Protein AF-A0A9W6YBX2-F1 (afdb_monomer_lite)

Foldseek 3Di:
DDDDPDVDDLPQDFDDDPNDTASDDQPDDDDQFFLLVLLCCQQQNDSVRSHHRLVPGDLVNHNDPVVSVVSVLSVVLNVQLQVQLVVVVLHDDPHDDPVSSVVSNVRSQVRQQFPDDPDPDPNRRDGSVRSSVRSVVRVVVVVPDDD

Radius of gyration: 17.9 Å; chains: 1; bounding box: 46×63×42 Å

Organism: NCBI:txid1490495

Structure (mmCIF, N/CA/C/O backbone):
data_AF-A0A9W6YBX2-F1
#
_entry.id   AF-A0A9W6YBX2-F1
#
loop_
_atom_site.group_PDB
_atom_site.id
_atom_site.type_symbol
_atom_site.label_atom_id
_atom_site.label_alt_id
_atom_site.label_comp_id
_atom_site.label_asym_id
_atom_site.label_entity_id
_atom_site.label_seq_id
_atom_site.pdbx_PDB_ins_code
_atom_site.Cartn_x
_atom_site.Cartn_y
_atom_site.Cartn_z
_atom_site.occupancy
_atom_site.B_iso_or_equiv
_atom_site.auth_seq_id
_atom_site.auth_comp_id
_atom_site.auth_asym_id
_atom_site.auth_atom_id
_atom_site.pdbx_PDB_model_num
ATOM 1 N N . MET A 1 1 ? 15.760 -39.807 -17.235 1.00 38.31 1 MET A N 1
ATOM 2 C CA . MET A 1 1 ? 16.177 -39.167 -15.973 1.00 38.31 1 MET A CA 1
ATOM 3 C C . MET A 1 1 ? 15.106 -38.154 -15.634 1.00 38.31 1 MET A C 1
ATOM 5 O O . MET A 1 1 ? 14.807 -37.313 -16.468 1.00 38.31 1 MET A O 1
ATOM 9 N N . VAL A 1 2 ? 14.421 -38.361 -14.513 1.00 40.59 2 VAL A N 1
ATOM 10 C CA . VAL A 1 2 ? 13.335 -37.503 -14.027 1.00 40.59 2 VAL A CA 1
ATOM 11 C C . VAL A 1 2 ? 13.963 -36.302 -13.333 1.00 40.59 2 VAL A C 1
ATOM 13 O O . VAL A 1 2 ? 14.627 -36.468 -12.314 1.00 40.59 2 VAL A O 1
ATOM 16 N N . GLU A 1 3 ? 13.804 -35.114 -13.907 1.00 36.97 3 GLU A N 1
ATOM 17 C CA . GLU A 1 3 ? 14.213 -33.877 -13.247 1.00 36.97 3 GLU A CA 1
ATOM 18 C C . GLU A 1 3 ? 13.053 -33.427 -12.358 1.00 36.97 3 GLU A C 1
ATOM 20 O O . GLU A 1 3 ? 12.004 -32.982 -12.825 1.00 36.97 3 GLU A O 1
ATOM 25 N N . SER A 1 4 ? 13.204 -33.688 -11.062 1.00 42.06 4 SER A N 1
ATOM 26 C CA . SER A 1 4 ? 12.233 -33.343 -10.034 1.00 42.06 4 SER A CA 1
ATOM 27 C C . SER A 1 4 ? 12.067 -31.828 -9.959 1.00 42.06 4 SER A C 1
ATOM 29 O O . SER A 1 4 ? 12.952 -31.114 -9.489 1.00 42.06 4 SER A O 1
ATOM 31 N N . GLN A 1 5 ? 10.899 -31.352 -10.380 1.00 37.19 5 GLN A N 1
ATOM 32 C CA . GLN A 1 5 ? 10.425 -30.003 -10.113 1.00 37.19 5 GLN A CA 1
ATOM 33 C C . GLN A 1 5 ? 10.245 -29.843 -8.596 1.00 37.19 5 GLN A C 1
ATOM 35 O O . GLN A 1 5 ? 9.257 -30.295 -8.015 1.00 37.19 5 GLN A O 1
ATOM 40 N N . VAL A 1 6 ? 11.214 -29.211 -7.938 1.00 44.81 6 VAL A N 1
ATOM 41 C CA . VAL A 1 6 ? 11.019 -28.649 -6.598 1.00 44.81 6 VAL A CA 1
ATOM 42 C C . VAL A 1 6 ? 9.988 -27.521 -6.760 1.00 44.81 6 VAL A C 1
ATOM 44 O O . VAL A 1 6 ? 10.170 -26.697 -7.662 1.00 44.81 6 VAL A O 1
ATOM 47 N N . PRO A 1 7 ? 8.894 -27.457 -5.975 1.00 41.53 7 PRO A N 1
ATOM 48 C CA . PRO A 1 7 ? 7.959 -26.341 -6.044 1.00 41.53 7 PRO A CA 1
ATOM 49 C C . PRO A 1 7 ? 8.670 -25.116 -5.469 1.00 41.53 7 PRO A C 1
ATOM 51 O O . PRO A 1 7 ? 8.689 -24.886 -4.264 1.00 41.53 7 PRO A O 1
ATOM 54 N N . GLY A 1 8 ? 9.371 -24.412 -6.356 1.00 40.41 8 GLY A N 1
ATOM 55 C CA . GLY A 1 8 ? 10.224 -23.289 -6.029 1.00 40.41 8 GLY A CA 1
ATOM 56 C C . GLY A 1 8 ? 9.398 -22.142 -5.473 1.00 40.41 8 GLY A C 1
ATOM 57 O O . GLY A 1 8 ? 8.457 -21.672 -6.113 1.00 40.41 8 GLY A O 1
ATOM 58 N N . GLU A 1 9 ? 9.800 -21.692 -4.289 1.00 44.19 9 GLU A N 1
ATOM 59 C CA . GLU A 1 9 ? 9.674 -20.319 -3.807 1.00 44.19 9 GLU A CA 1
ATOM 60 C C . GLU A 1 9 ? 9.548 -19.321 -4.974 1.00 44.19 9 GLU A C 1
ATOM 62 O O . GLU A 1 9 ? 10.304 -19.452 -5.949 1.00 44.19 9 GLU A O 1
ATOM 67 N N . PRO A 1 10 ? 8.656 -18.311 -4.908 1.00 47.41 10 PRO A N 1
ATOM 68 C CA . PRO A 1 10 ? 8.578 -17.273 -5.928 1.00 47.41 10 PRO A CA 1
ATOM 69 C C . PRO A 1 10 ? 9.918 -16.535 -5.972 1.00 47.41 10 PRO A C 1
ATOM 71 O O . PRO A 1 10 ? 10.175 -15.587 -5.226 1.00 47.41 10 PRO A O 1
ATOM 74 N N . THR A 1 11 ? 10.802 -17.019 -6.840 1.00 52.09 11 THR A N 1
ATOM 75 C CA . THR A 1 11 ? 12.150 -16.510 -7.016 1.00 52.09 11 THR A CA 1
ATOM 76 C C . THR A 1 11 ? 11.974 -15.133 -7.609 1.00 52.09 11 THR A C 1
ATOM 78 O O . THR A 1 11 ? 11.639 -14.978 -8.781 1.00 52.09 11 THR A O 1
ATOM 81 N N . THR A 1 12 ? 12.108 -14.117 -6.763 1.00 60.69 12 THR A N 1
ATOM 82 C CA . THR A 1 12 ? 12.086 -12.735 -7.216 1.00 60.69 12 THR A CA 1
ATOM 83 C C . THR A 1 12 ? 13.347 -12.526 -8.041 1.00 60.69 12 THR A C 1
ATOM 85 O O . THR A 1 12 ? 14.430 -12.323 -7.496 1.00 60.69 12 THR A O 1
ATOM 88 N N . THR A 1 13 ? 13.229 -12.654 -9.358 1.00 67.62 13 THR A N 1
ATOM 89 C CA . THR A 1 13 ? 14.346 -12.448 -10.275 1.00 67.62 13 THR A CA 1
ATOM 90 C C . THR A 1 13 ? 14.663 -10.958 -10.330 1.00 67.62 13 THR A C 1
ATOM 92 O O . THR A 1 13 ? 13.858 -10.169 -10.821 1.00 67.62 13 THR A O 1
ATOM 95 N N . ALA A 1 14 ? 15.832 -10.564 -9.823 1.00 68.44 14 ALA A N 1
ATOM 96 C CA . ALA A 1 14 ? 16.339 -9.211 -10.014 1.00 68.44 14 ALA A CA 1
ATOM 97 C C . ALA A 1 14 ? 16.622 -8.979 -11.510 1.00 68.44 14 ALA A C 1
ATOM 99 O O . ALA A 1 14 ? 17.307 -9.772 -12.155 1.00 68.44 14 ALA A O 1
ATOM 100 N N . LEU A 1 15 ? 16.083 -7.897 -12.064 1.00 77.38 15 LEU A N 1
ATOM 101 C CA . LEU A 1 15 ? 16.201 -7.507 -13.468 1.00 77.38 15 LEU A CA 1
ATOM 102 C C . LEU A 1 15 ? 17.271 -6.422 -13.607 1.00 77.38 15 LEU A C 1
ATOM 104 O O . LEU A 1 15 ? 17.301 -5.491 -12.812 1.00 77.38 15 LEU A O 1
ATOM 108 N N . TYR A 1 16 ? 18.147 -6.510 -14.608 1.00 78.00 16 TYR A N 1
ATOM 109 C CA . TYR A 1 16 ? 19.208 -5.518 -14.818 1.00 78.00 16 TYR A CA 1
ATOM 110 C C . TYR A 1 16 ? 18.907 -4.634 -16.032 1.00 78.00 16 TYR A C 1
ATOM 112 O O . TYR A 1 16 ? 18.842 -5.124 -17.159 1.00 78.00 16 TYR A O 1
ATOM 120 N N . TYR A 1 17 ? 18.717 -3.334 -15.803 1.00 79.00 17 TYR A N 1
ATOM 121 C CA . TYR A 1 17 ? 18.554 -2.319 -16.849 1.00 79.00 17 TYR A CA 1
ATOM 122 C C . TYR A 1 17 ? 19.005 -0.942 -16.338 1.00 79.00 17 TYR A C 1
ATOM 124 O O . TYR A 1 17 ? 19.131 -0.738 -15.137 1.00 79.00 17 TYR A O 1
ATOM 132 N N . ASP A 1 18 ? 19.307 -0.001 -17.242 1.00 71.44 18 ASP A N 1
ATOM 133 C CA . ASP A 1 18 ? 19.798 1.354 -16.894 1.00 71.44 18 ASP A CA 1
ATOM 134 C C . ASP A 1 18 ? 21.028 1.355 -15.951 1.00 71.44 18 ASP A C 1
ATOM 136 O O . ASP A 1 18 ? 21.201 2.211 -15.083 1.00 71.44 18 ASP A O 1
ATOM 140 N N . GLY A 1 19 ? 21.879 0.331 -16.084 1.00 77.31 19 GLY A N 1
ATOM 141 C CA . GLY A 1 19 ? 23.075 0.153 -15.260 1.00 77.31 19 GLY A CA 1
ATOM 142 C C . GLY A 1 19 ? 22.810 -0.273 -13.809 1.00 77.31 19 GLY A C 1
ATOM 143 O O . GLY A 1 19 ? 23.747 -0.277 -13.008 1.00 77.31 19 GLY A O 1
ATOM 144 N N . LYS A 1 20 ? 21.567 -0.619 -13.440 1.00 80.38 20 LYS A N 1
ATOM 145 C CA . LYS A 1 20 ? 21.160 -0.953 -12.066 1.00 80.38 20 LYS A CA 1
ATOM 146 C C . LYS A 1 20 ? 20.332 -2.236 -12.003 1.00 80.38 20 LYS A C 1
ATOM 148 O O . LYS A 1 20 ? 19.673 -2.631 -12.962 1.00 80.38 20 LYS A O 1
ATOM 153 N N . PHE A 1 21 ? 20.373 -2.885 -10.841 1.00 78.75 21 PHE A N 1
ATOM 154 C CA . PHE A 1 21 ? 19.455 -3.971 -10.517 1.00 78.75 21 PHE A CA 1
ATOM 155 C C . PHE A 1 21 ? 18.124 -3.392 -10.051 1.00 78.75 21 PHE A C 1
ATOM 157 O O . PHE A 1 21 ? 18.089 -2.458 -9.249 1.00 78.75 21 PHE A O 1
ATOM 164 N N . HIS A 1 22 ? 17.051 -3.970 -10.566 1.00 79.06 22 HIS A N 1
ATOM 165 C CA . HIS A 1 22 ? 15.683 -3.569 -10.337 1.00 79.06 22 HIS A CA 1
ATOM 166 C C . HIS A 1 22 ? 14.833 -4.784 -9.978 1.00 79.06 22 HIS A C 1
ATOM 168 O O . HIS A 1 22 ? 14.929 -5.845 -10.588 1.00 79.06 22 HIS A O 1
ATOM 174 N N . MET A 1 23 ? 13.953 -4.613 -9.002 1.00 80.69 23 MET A N 1
ATOM 175 C CA . MET A 1 23 ? 13.035 -5.658 -8.535 1.00 80.69 23 MET A CA 1
ATOM 176 C C . MET A 1 23 ? 11.737 -5.729 -9.349 1.00 80.69 23 MET A C 1
ATOM 178 O O . MET A 1 23 ? 10.888 -6.589 -9.115 1.00 80.69 23 MET A O 1
ATOM 182 N N . LEU A 1 24 ? 11.558 -4.802 -10.289 1.00 81.38 24 LEU A N 1
ATOM 183 C CA . LEU A 1 24 ? 10.396 -4.699 -11.160 1.00 81.38 24 LEU A CA 1
ATOM 184 C C . LEU A 1 24 ? 10.840 -4.549 -12.612 1.00 81.38 24 LEU A C 1
ATOM 186 O O . LEU A 1 24 ? 11.909 -4.002 -12.866 1.00 81.38 24 LEU A O 1
ATOM 190 N N . PRO A 1 25 ? 10.034 -5.006 -13.582 1.00 78.44 25 PRO A N 1
ATOM 191 C CA . PRO A 1 25 ? 10.352 -4.813 -14.986 1.00 78.44 25 PRO A CA 1
ATOM 192 C C . PRO A 1 25 ? 10.190 -3.347 -15.402 1.00 78.44 25 PRO A C 1
ATOM 194 O O . PRO A 1 25 ? 9.360 -2.611 -14.869 1.00 78.44 25 PRO A O 1
ATOM 197 N N . GLN A 1 26 ? 10.932 -2.935 -16.431 1.00 76.62 26 GLN A N 1
ATOM 198 C CA . GLN A 1 26 ? 10.912 -1.560 -16.947 1.00 76.62 26 GLN A CA 1
ATOM 199 C C . GLN A 1 26 ? 9.522 -1.118 -17.451 1.00 76.62 26 GLN A C 1
ATOM 201 O O . GLN A 1 26 ? 9.199 0.070 -17.453 1.00 76.62 26 GLN A O 1
ATOM 206 N N . ASN A 1 27 ? 8.684 -2.072 -17.862 1.00 76.62 27 ASN A N 1
ATOM 207 C CA . ASN A 1 27 ? 7.305 -1.856 -18.301 1.00 76.62 27 ASN A CA 1
ATOM 208 C C . ASN A 1 27 ? 6.271 -2.035 -17.175 1.00 76.62 27 ASN A C 1
ATOM 210 O O . ASN A 1 27 ? 5.079 -2.153 -17.459 1.00 76.62 27 ASN A O 1
ATOM 214 N N . PHE A 1 28 ? 6.708 -2.091 -15.913 1.00 79.50 28 PHE A N 1
ATOM 215 C CA . PHE A 1 28 ? 5.800 -2.188 -14.780 1.00 79.50 28 PHE A CA 1
ATOM 216 C C . PHE A 1 28 ? 4.796 -1.033 -14.808 1.00 79.50 28 PHE A C 1
ATOM 218 O O . PHE A 1 28 ? 5.150 0.125 -15.037 1.00 79.50 28 PHE A O 1
ATOM 225 N N . GLU A 1 29 ? 3.539 -1.355 -14.519 1.00 77.94 29 GLU A N 1
ATOM 226 C CA . GLU A 1 29 ? 2.483 -0.382 -14.290 1.00 77.94 29 GLU A CA 1
ATOM 227 C C . GLU A 1 29 ? 1.719 -0.764 -13.028 1.00 77.94 29 GLU A C 1
ATOM 229 O O . GLU A 1 29 ? 1.434 -1.939 -12.779 1.00 77.94 29 GLU A O 1
ATOM 234 N N . PHE A 1 30 ? 1.372 0.243 -12.224 1.00 75.88 30 PHE A N 1
ATOM 235 C CA . PHE A 1 30 ? 0.534 0.011 -11.056 1.00 75.88 30 PHE A CA 1
ATOM 236 C C . PHE A 1 30 ? -0.850 -0.448 -11.519 1.00 75.88 30 PHE A C 1
ATOM 238 O O . PHE A 1 30 ? -1.495 0.261 -12.301 1.00 75.88 30 PHE A O 1
ATOM 245 N N . PRO A 1 31 ? -1.340 -1.599 -11.034 1.00 76.38 31 PRO A N 1
ATOM 246 C CA . PRO A 1 31 ? -2.657 -2.065 -11.414 1.00 76.38 31 PRO A CA 1
ATOM 247 C C . PRO A 1 31 ? -3.721 -1.115 -10.850 1.00 76.38 31 PRO A C 1
ATOM 249 O O . PRO A 1 31 ? -3.576 -0.553 -9.760 1.00 76.38 31 PRO A O 1
ATOM 252 N N . LYS A 1 32 ? -4.813 -0.927 -11.599 1.00 72.00 32 LYS A N 1
ATOM 253 C CA . LYS A 1 32 ? -5.967 -0.120 -11.175 1.00 72.00 32 LYS A CA 1
ATOM 254 C C . LYS A 1 32 ? -6.817 -0.912 -10.175 1.00 72.00 32 LYS A C 1
ATOM 256 O O . LYS A 1 32 ? -7.917 -1.346 -10.497 1.00 72.00 32 LYS A O 1
ATOM 261 N N . VAL A 1 33 ? -6.273 -1.141 -8.983 1.00 73.06 33 VAL A N 1
ATOM 262 C CA . VAL A 1 33 ? -6.924 -1.880 -7.891 1.00 73.06 33 VAL A CA 1
ATOM 263 C C . VAL A 1 33 ? -7.421 -0.940 -6.795 1.00 73.06 33 VAL A C 1
ATOM 265 O O . VAL A 1 33 ? -6.903 0.166 -6.619 1.00 73.06 33 VAL A O 1
ATOM 268 N N . GLY A 1 34 ? -8.437 -1.388 -6.055 1.00 74.50 34 GLY A N 1
ATOM 269 C CA . G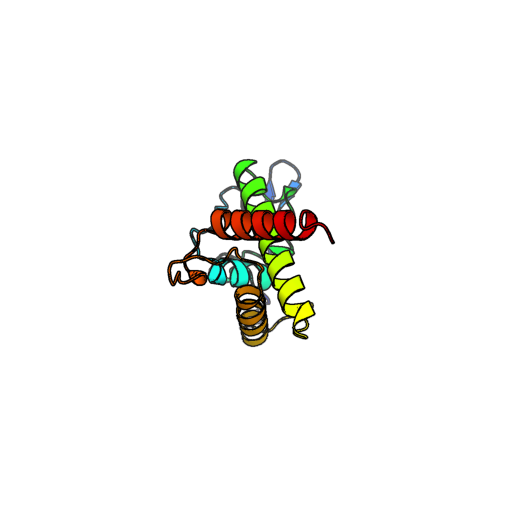LY A 1 34 ? -8.901 -0.716 -4.840 1.00 74.50 34 GLY A CA 1
ATOM 270 C C . GLY A 1 34 ? -7.901 -0.833 -3.685 1.00 74.50 34 GLY A C 1
ATOM 271 O O . GLY A 1 34 ? -6.849 -1.464 -3.809 1.00 74.50 34 GLY A O 1
ATOM 272 N N . ALA A 1 35 ? -8.251 -0.257 -2.532 1.00 75.12 35 ALA A N 1
ATOM 273 C CA . ALA A 1 35 ? -7.381 -0.246 -1.353 1.00 75.12 35 ALA A CA 1
ATOM 274 C C . ALA A 1 35 ? -6.985 -1.654 -0.872 1.00 75.12 35 ALA A C 1
ATOM 276 O O . ALA A 1 35 ? -5.836 -1.870 -0.496 1.00 75.12 35 ALA A O 1
ATOM 277 N N . PHE A 1 36 ? -7.906 -2.618 -0.956 1.00 79.44 36 PHE A N 1
ATOM 278 C CA . PHE A 1 36 ? -7.645 -4.005 -0.567 1.00 79.44 36 PHE A CA 1
ATOM 279 C C . PHE A 1 36 ? -6.668 -4.707 -1.515 1.00 79.44 36 PHE A C 1
ATOM 281 O O . PHE A 1 36 ? -5.666 -5.255 -1.069 1.00 79.44 36 PHE A O 1
ATOM 288 N N . GLY A 1 37 ? -6.889 -4.612 -2.831 1.00 81.00 37 GLY A N 1
ATOM 289 C CA . GLY A 1 37 ? -5.968 -5.200 -3.809 1.00 81.00 37 GLY A CA 1
ATOM 290 C C . GLY A 1 37 ? -4.573 -4.573 -3.737 1.00 81.00 37 GLY A C 1
ATOM 291 O O . GLY A 1 37 ? -3.568 -5.259 -3.892 1.00 81.00 37 GLY A O 1
ATOM 292 N N . ALA A 1 38 ? -4.492 -3.278 -3.423 1.00 83.81 38 ALA A N 1
ATOM 293 C CA . ALA A 1 38 ? -3.222 -2.619 -3.152 1.00 83.81 38 ALA A CA 1
ATOM 294 C C . ALA A 1 38 ? -2.527 -3.168 -1.897 1.00 83.81 38 ALA A C 1
ATOM 296 O O . ALA A 1 38 ? -1.313 -3.359 -1.908 1.00 83.81 38 ALA A O 1
ATOM 297 N N . TRP A 1 39 ? -3.286 -3.439 -0.830 1.00 85.50 39 TRP A N 1
ATOM 298 C CA . TRP A 1 39 ? -2.777 -4.041 0.403 1.00 85.50 39 TRP A CA 1
ATOM 299 C C . TRP A 1 39 ? -2.282 -5.474 0.189 1.00 85.50 39 TRP A C 1
ATOM 301 O O . TRP A 1 39 ? -1.187 -5.812 0.632 1.00 85.50 39 TRP A O 1
ATOM 311 N N . GLN A 1 40 ? -3.015 -6.288 -0.572 1.00 85.38 40 GLN A N 1
ATOM 312 C CA . GLN A 1 40 ? -2.561 -7.628 -0.948 1.00 85.38 40 GLN A CA 1
ATOM 313 C C . GLN A 1 40 ? -1.251 -7.570 -1.751 1.00 85.38 40 GLN A C 1
ATOM 315 O O . GLN A 1 40 ? -0.294 -8.261 -1.413 1.00 85.38 40 GLN A O 1
ATOM 320 N N . LEU A 1 41 ? -1.148 -6.678 -2.744 1.00 86.31 41 LEU A N 1
ATOM 321 C CA . LEU A 1 41 ? 0.095 -6.474 -3.505 1.00 86.31 41 LEU A CA 1
ATOM 322 C C . LEU A 1 41 ? 1.254 -5.973 -2.629 1.00 86.31 41 LEU A C 1
ATOM 324 O O . LEU A 1 41 ? 2.415 -6.288 -2.887 1.00 86.31 41 LEU A O 1
ATOM 328 N N . TRP A 1 42 ? 0.962 -5.190 -1.591 1.00 87.81 42 TRP A N 1
ATOM 329 C CA . TRP A 1 42 ? 1.974 -4.693 -0.662 1.00 87.81 42 TRP A CA 1
ATOM 330 C C . TRP A 1 42 ? 2.658 -5.817 0.120 1.00 87.81 42 TRP A C 1
ATOM 332 O O . TRP A 1 42 ? 3.886 -5.805 0.251 1.00 87.81 42 TRP A O 1
ATOM 342 N N . TRP A 1 43 ? 1.880 -6.799 0.580 1.00 86.38 43 TRP A N 1
ATOM 343 C CA . TRP A 1 43 ? 2.357 -7.907 1.412 1.00 86.38 43 TRP A CA 1
ATOM 344 C C . TRP A 1 43 ? 2.809 -9.132 0.626 1.00 86.38 43 TRP A C 1
ATOM 346 O O . TRP A 1 43 ? 3.850 -9.701 0.952 1.00 86.38 43 TRP A O 1
ATOM 356 N N . PHE A 1 44 ? 2.069 -9.499 -0.417 1.00 85.62 44 PHE A N 1
ATOM 357 C CA . PHE A 1 44 ? 2.260 -10.747 -1.160 1.00 85.62 44 PHE A CA 1
ATOM 358 C C . PHE A 1 44 ? 2.825 -10.534 -2.563 1.00 85.62 44 PHE A C 1
ATOM 360 O O . PHE A 1 44 ? 3.305 -11.476 -3.187 1.00 85.62 44 PHE A O 1
ATOM 367 N N . GLY A 1 45 ? 2.801 -9.298 -3.066 1.00 86.00 45 GLY A N 1
ATOM 368 C CA . GLY A 1 45 ? 3.177 -9.029 -4.447 1.00 86.00 45 GLY A CA 1
ATOM 369 C C . GLY A 1 45 ? 2.208 -9.698 -5.417 1.00 86.00 45 GLY A C 1
ATOM 370 O O . GLY A 1 45 ? 1.019 -9.843 -5.136 1.00 86.00 45 GLY A O 1
ATOM 371 N N . ASN A 1 46 ? 2.712 -10.091 -6.582 1.00 82.31 46 ASN A N 1
ATOM 372 C CA . ASN A 1 46 ? 1.937 -10.813 -7.582 1.00 82.31 46 ASN A CA 1
ATOM 373 C C . ASN A 1 46 ? 2.763 -11.974 -8.136 1.00 82.31 46 ASN A C 1
ATOM 375 O O . ASN A 1 46 ? 3.526 -11.791 -9.086 1.00 82.31 46 ASN A O 1
ATOM 379 N N . GLY A 1 47 ? 2.566 -13.168 -7.573 1.00 74.19 47 GLY A N 1
ATOM 380 C CA . GLY A 1 47 ? 3.266 -14.382 -8.001 1.00 74.19 47 GLY A CA 1
ATOM 381 C C . GLY A 1 47 ? 3.039 -14.729 -9.474 1.00 74.19 47 GLY A C 1
ATOM 382 O O . GLY A 1 47 ? 3.985 -15.098 -10.161 1.00 74.19 47 GLY A O 1
ATOM 383 N N . ALA A 1 48 ? 1.835 -14.496 -10.010 1.00 73.69 48 ALA A N 1
ATOM 384 C CA . ALA A 1 48 ? 1.526 -14.768 -11.418 1.00 73.69 48 ALA A CA 1
ATOM 385 C C . ALA A 1 48 ? 2.327 -13.888 -12.395 1.00 73.69 48 ALA A C 1
ATOM 387 O O . ALA A 1 48 ? 2.495 -14.246 -13.557 1.00 73.69 48 ALA A O 1
ATOM 388 N N . ARG A 1 49 ? 2.816 -12.730 -11.935 1.00 71.50 49 ARG A N 1
ATOM 389 C CA . ARG A 1 49 ? 3.676 -11.826 -12.713 1.00 71.50 49 ARG A CA 1
ATOM 390 C C . ARG A 1 49 ? 5.125 -11.789 -12.216 1.00 71.50 49 ARG A C 1
ATOM 392 O O . ARG A 1 49 ? 5.908 -11.000 -12.734 1.00 71.50 49 ARG A O 1
ATOM 399 N N . GLY A 1 50 ? 5.467 -12.598 -11.209 1.00 74.19 50 GLY A N 1
ATOM 400 C CA . GLY A 1 50 ? 6.778 -12.584 -10.556 1.00 74.19 50 GLY A CA 1
ATOM 401 C C . GLY A 1 50 ? 7.090 -11.287 -9.801 1.00 74.19 50 GLY A C 1
ATOM 402 O O . GLY A 1 50 ? 8.257 -10.978 -9.579 1.00 74.19 50 GLY A O 1
ATOM 403 N N . TYR A 1 51 ? 6.079 -10.493 -9.433 1.00 82.31 51 TYR A N 1
ATOM 404 C CA . TYR A 1 51 ? 6.311 -9.240 -8.714 1.00 82.31 51 TYR A CA 1
ATOM 405 C C . TYR A 1 51 ? 6.505 -9.520 -7.227 1.00 82.31 51 TYR A C 1
ATOM 407 O O . TYR A 1 51 ? 5.618 -10.131 -6.617 1.00 82.31 51 TYR A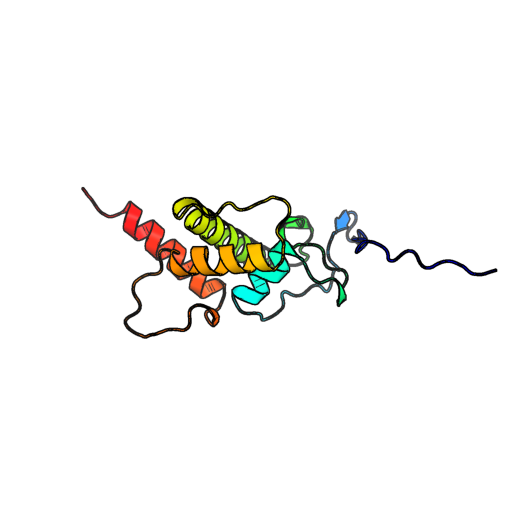 O 1
ATOM 415 N N . PRO A 1 52 ? 7.600 -9.038 -6.617 1.00 83.62 52 PRO A N 1
ATOM 416 C CA . PRO A 1 52 ? 7.779 -9.171 -5.184 1.00 83.62 52 PRO A CA 1
ATOM 417 C C . PRO A 1 52 ? 6.736 -8.354 -4.419 1.00 83.62 52 PRO A C 1
ATOM 419 O O . PRO A 1 52 ? 6.118 -7.439 -4.978 1.00 83.62 52 PRO A O 1
ATOM 422 N N . PRO A 1 53 ? 6.574 -8.627 -3.115 1.00 86.81 53 PRO A N 1
ATOM 423 C CA . PRO A 1 53 ? 5.866 -7.733 -2.211 1.00 86.81 53 PRO A CA 1
ATOM 424 C C . PRO A 1 53 ? 6.312 -6.285 -2.408 1.00 86.81 53 PRO A C 1
ATOM 426 O O . PRO A 1 53 ? 7.503 -5.988 -2.297 1.00 86.81 53 PRO A O 1
ATOM 429 N N . LEU A 1 54 ? 5.373 -5.368 -2.668 1.00 84.88 54 LEU A N 1
ATOM 430 C CA . LEU A 1 54 ? 5.731 -3.969 -2.942 1.00 84.88 54 LEU A CA 1
ATOM 431 C C . LEU A 1 54 ? 6.393 -3.284 -1.732 1.00 84.88 54 LEU A C 1
ATOM 433 O O . LEU A 1 54 ? 7.065 -2.272 -1.878 1.00 84.88 54 LEU A O 1
ATOM 437 N N . ARG A 1 55 ? 6.280 -3.845 -0.528 1.00 83.31 55 ARG A N 1
ATOM 438 C CA . ARG A 1 55 ? 7.063 -3.385 0.628 1.00 83.31 55 ARG A CA 1
ATOM 439 C C . ARG A 1 55 ? 8.580 -3.588 0.482 1.00 83.31 55 ARG A C 1
ATOM 441 O O . ARG A 1 55 ? 9.342 -2.928 1.176 1.00 83.31 55 ARG A O 1
ATOM 448 N N . ARG A 1 56 ? 9.013 -4.523 -0.375 1.00 82.00 56 ARG A N 1
ATOM 449 C CA . ARG A 1 56 ? 10.429 -4.857 -0.617 1.00 82.00 56 ARG A CA 1
ATOM 450 C C . ARG A 1 56 ? 11.049 -4.048 -1.757 1.00 82.00 56 ARG A C 1
ATOM 452 O O . ARG A 1 56 ? 12.265 -4.079 -1.902 1.00 82.00 56 ARG A O 1
ATOM 459 N N . ILE A 1 57 ? 10.240 -3.348 -2.555 1.00 83.88 57 ILE A N 1
ATOM 460 C CA . ILE A 1 57 ? 10.745 -2.503 -3.642 1.00 83.88 57 ILE A CA 1
ATOM 461 C C . ILE A 1 57 ? 11.068 -1.099 -3.124 1.00 83.88 57 ILE A C 1
ATOM 463 O O . ILE A 1 57 ? 10.417 -0.574 -2.218 1.00 83.88 57 ILE A O 1
ATOM 467 N N . GLY A 1 58 ? 12.060 -0.460 -3.730 1.00 79.00 58 GLY A N 1
ATOM 468 C CA . GLY A 1 58 ? 12.388 0.940 -3.516 1.00 79.00 58 GLY A CA 1
ATOM 469 C C . GLY A 1 58 ? 11.833 1.847 -4.613 1.00 79.00 58 GLY A C 1
ATOM 470 O O . GLY A 1 58 ? 11.457 1.429 -5.704 1.00 79.00 58 GLY A O 1
ATOM 471 N N . THR A 1 59 ? 11.860 3.159 -4.374 1.00 77.62 59 THR A N 1
ATOM 472 C CA . THR A 1 59 ? 11.529 4.151 -5.416 1.00 77.62 59 THR A CA 1
ATOM 473 C C . THR A 1 59 ? 12.492 4.114 -6.607 1.00 77.62 59 THR A C 1
ATOM 475 O O . THR A 1 59 ? 12.135 4.589 -7.685 1.00 77.62 59 THR A O 1
ATOM 478 N N . HIS A 1 60 ? 13.693 3.555 -6.426 1.00 77.31 60 HIS A N 1
ATOM 479 C CA . HIS A 1 60 ? 14.677 3.339 -7.485 1.00 77.31 60 HIS A CA 1
ATOM 480 C C . HIS A 1 60 ? 14.276 2.210 -8.444 1.00 77.31 60 HIS A C 1
ATOM 482 O O . HIS A 1 60 ? 14.653 2.270 -9.608 1.00 77.31 60 HIS A O 1
ATOM 488 N N . ASP A 1 61 ? 13.458 1.251 -7.999 1.00 78.25 61 ASP A N 1
ATOM 489 C CA . ASP A 1 61 ? 12.891 0.194 -8.848 1.00 78.25 61 ASP A CA 1
ATOM 490 C C . ASP A 1 61 ? 11.834 0.723 -9.820 1.00 78.25 61 ASP A C 1
ATOM 492 O O . ASP A 1 61 ? 11.459 0.054 -10.778 1.00 78.25 61 ASP A O 1
ATOM 496 N N . LEU A 1 62 ? 11.342 1.943 -9.588 1.00 81.19 62 LEU A N 1
ATOM 497 C CA . LEU A 1 62 ? 10.267 2.528 -10.373 1.00 81.19 62 LEU A CA 1
ATOM 498 C C . LEU A 1 62 ? 10.828 3.405 -11.504 1.00 81.19 62 LEU A C 1
ATOM 500 O O . LEU A 1 62 ? 11.457 4.443 -11.233 1.00 81.19 62 LEU A O 1
ATOM 504 N N . PRO A 1 63 ? 10.527 3.059 -12.771 1.00 72.88 63 PRO A N 1
ATOM 505 C CA . PRO A 1 63 ? 11.118 3.715 -13.935 1.00 72.88 63 PRO A CA 1
ATOM 506 C C . PRO A 1 63 ? 10.592 5.143 -14.138 1.00 72.88 63 PRO A C 1
ATOM 508 O O . PRO A 1 63 ? 11.304 6.003 -14.647 1.00 72.88 63 PRO A O 1
ATOM 511 N N . ARG A 1 64 ? 9.354 5.439 -13.714 1.00 78.25 64 ARG A N 1
ATOM 512 C CA . ARG A 1 64 ? 8.696 6.740 -13.941 1.00 78.25 64 ARG A CA 1
ATOM 513 C C . ARG A 1 64 ? 8.508 7.533 -12.648 1.00 78.25 64 ARG A C 1
ATOM 515 O O . ARG A 1 64 ? 8.084 6.999 -11.624 1.00 78.25 64 ARG A O 1
ATOM 522 N N . GLN A 1 65 ? 8.705 8.852 -12.706 1.00 76.50 65 GLN A N 1
ATOM 523 C CA . GLN A 1 65 ? 8.494 9.739 -11.550 1.00 76.50 65 GLN A CA 1
ATOM 524 C C . GLN A 1 65 ? 7.035 9.736 -11.055 1.00 76.50 65 GLN A C 1
ATOM 526 O O . GLN A 1 65 ? 6.787 9.781 -9.849 1.00 76.50 65 GLN A O 1
ATOM 531 N N . SER A 1 66 ? 6.058 9.647 -11.964 1.00 74.31 66 SER A N 1
ATOM 532 C CA . SER A 1 66 ? 4.636 9.509 -11.613 1.00 74.31 66 SER A CA 1
ATOM 533 C C . SER A 1 66 ? 4.371 8.244 -10.793 1.00 74.31 66 SER A C 1
ATOM 535 O O . SER A 1 66 ? 3.615 8.284 -9.825 1.00 74.31 66 SER A O 1
ATOM 537 N N . MET A 1 67 ? 5.060 7.149 -11.112 1.00 76.19 67 MET A N 1
ATOM 538 C CA . MET A 1 67 ? 4.963 5.888 -10.381 1.00 76.19 67 MET A CA 1
ATOM 539 C C . MET A 1 67 ? 5.592 5.979 -8.997 1.00 76.19 67 MET A C 1
ATOM 541 O O . MET A 1 67 ? 5.004 5.480 -8.045 1.00 76.19 67 MET A O 1
ATOM 545 N N . ARG A 1 68 ? 6.720 6.686 -8.852 1.00 81.19 68 ARG A N 1
ATOM 546 C CA . ARG A 1 68 ? 7.314 6.969 -7.534 1.00 81.19 68 ARG A CA 1
ATOM 547 C C . ARG A 1 68 ? 6.340 7.729 -6.636 1.00 81.19 68 ARG A C 1
ATOM 549 O O . ARG A 1 68 ? 6.178 7.363 -5.479 1.00 81.19 68 ARG A O 1
ATOM 556 N N . LYS A 1 69 ? 5.627 8.727 -7.177 1.00 76.50 69 LYS A N 1
ATOM 557 C CA . LYS A 1 69 ? 4.567 9.443 -6.440 1.00 76.50 69 LYS A CA 1
ATOM 558 C C . LYS A 1 69 ? 3.431 8.503 -6.022 1.00 76.50 69 LYS A C 1
ATOM 560 O O . LYS A 1 69 ? 2.993 8.560 -4.875 1.00 76.50 69 LYS A O 1
ATOM 565 N N . THR A 1 70 ? 2.967 7.633 -6.922 1.00 78.38 70 THR A N 1
ATOM 566 C CA . THR A 1 70 ? 1.941 6.622 -6.609 1.00 78.38 70 THR A CA 1
ATOM 567 C C . THR A 1 70 ? 2.409 5.665 -5.519 1.00 78.38 70 THR A C 1
ATOM 569 O O . THR A 1 70 ? 1.681 5.452 -4.554 1.00 78.38 70 THR A O 1
ATOM 572 N N . PHE A 1 71 ? 3.638 5.164 -5.613 1.00 81.94 71 PHE A N 1
ATOM 573 C CA . PHE A 1 71 ? 4.237 4.289 -4.614 1.00 81.94 71 PHE A CA 1
ATOM 574 C C . PHE A 1 71 ? 4.344 4.959 -3.249 1.00 81.94 71 PHE A C 1
ATOM 576 O O . PHE A 1 71 ? 3.883 4.401 -2.263 1.00 81.94 71 PHE A O 1
ATOM 583 N N . SER A 1 72 ? 4.860 6.190 -3.182 1.00 79.44 72 SER A N 1
ATOM 584 C CA . SER A 1 72 ? 4.895 6.944 -1.927 1.00 79.44 72 SER A CA 1
ATOM 585 C C . SER A 1 72 ? 3.494 7.151 -1.350 1.00 79.44 72 SER A C 1
ATOM 587 O O . SER A 1 72 ? 3.324 7.139 -0.134 1.00 79.44 72 SER A O 1
ATOM 589 N N . ASN A 1 73 ? 2.473 7.333 -2.190 1.00 77.00 73 ASN A N 1
ATOM 590 C CA . ASN A 1 73 ? 1.095 7.427 -1.717 1.00 77.00 73 ASN A CA 1
ATOM 591 C C . ASN A 1 73 ? 0.590 6.097 -1.136 1.00 77.00 73 ASN A C 1
ATOM 593 O O . ASN A 1 73 ? -0.043 6.110 -0.083 1.00 77.00 73 ASN A O 1
ATOM 597 N N . TRP A 1 74 ? 0.888 4.971 -1.787 1.00 82.44 74 TRP A N 1
ATOM 598 C CA . TRP A 1 74 ? 0.548 3.637 -1.286 1.00 82.44 74 TRP A CA 1
ATOM 599 C C . TRP A 1 74 ? 1.268 3.339 0.026 1.00 82.44 74 TRP A C 1
ATOM 601 O O . TRP A 1 74 ? 0.611 2.992 0.996 1.00 82.44 74 TRP A O 1
ATOM 611 N N . ALA A 1 75 ? 2.583 3.557 0.082 1.00 82.44 75 ALA A N 1
ATOM 612 C CA . ALA A 1 75 ? 3.396 3.336 1.273 1.00 82.44 75 ALA A CA 1
ATOM 613 C C . ALA A 1 75 ? 2.868 4.129 2.477 1.00 82.44 75 ALA A C 1
ATOM 615 O O . ALA A 1 75 ? 2.691 3.573 3.554 1.00 82.44 75 ALA A O 1
ATOM 616 N N . ASN A 1 76 ? 2.524 5.406 2.275 1.00 79.81 76 ASN A N 1
ATOM 617 C CA . ASN A 1 76 ? 1.913 6.217 3.328 1.00 79.81 76 ASN A CA 1
ATOM 618 C C . ASN A 1 76 ? 0.553 5.667 3.778 1.00 79.81 76 ASN A C 1
ATOM 620 O O . ASN A 1 76 ? 0.269 5.665 4.968 1.00 79.81 76 ASN A O 1
ATOM 624 N N . LEU A 1 77 ? -0.300 5.219 2.850 1.00 79.50 77 LEU A N 1
ATOM 625 C CA . LEU A 1 77 ? -1.595 4.642 3.216 1.00 79.50 77 LEU A CA 1
ATOM 626 C C . LEU A 1 77 ? -1.422 3.336 4.002 1.00 79.50 77 LEU A C 1
ATOM 628 O O . LEU A 1 77 ? -2.104 3.137 5.004 1.00 79.50 77 LEU A O 1
ATOM 632 N N . MET A 1 78 ? -0.505 2.472 3.561 1.00 83.81 78 MET A N 1
ATOM 633 C CA . MET A 1 78 ? -0.189 1.210 4.227 1.00 83.81 78 MET A CA 1
ATOM 634 C C . MET A 1 78 ? 0.351 1.452 5.634 1.00 83.81 78 MET A C 1
ATOM 636 O O . MET A 1 78 ? -0.056 0.756 6.562 1.00 83.81 78 MET A O 1
ATOM 640 N N . GLN A 1 79 ? 1.194 2.474 5.805 1.00 83.31 79 GLN A N 1
ATOM 641 C CA . GLN A 1 79 ? 1.659 2.913 7.115 1.00 83.31 79 GLN A CA 1
ATOM 642 C C . GLN A 1 79 ? 0.491 3.381 7.991 1.00 83.31 79 GLN A C 1
ATOM 644 O O . GLN A 1 79 ? 0.310 2.841 9.071 1.00 83.31 79 GLN A O 1
ATOM 649 N N . CYS A 1 80 ? -0.373 4.280 7.503 1.00 80.06 80 CYS A N 1
ATOM 650 C CA . CYS A 1 80 ? -1.523 4.752 8.283 1.00 80.06 80 CYS A CA 1
ATOM 651 C C . CYS A 1 80 ? -2.477 3.621 8.697 1.00 80.06 80 CYS A C 1
ATOM 653 O O . CYS A 1 80 ? -3.007 3.650 9.801 1.00 80.06 80 CYS A O 1
ATOM 655 N N . MET A 1 81 ? -2.717 2.635 7.826 1.00 81.31 81 MET A N 1
ATOM 656 C CA . MET A 1 81 ? -3.528 1.461 8.175 1.00 81.31 81 MET A CA 1
ATOM 657 C C . MET A 1 81 ? -2.835 0.581 9.215 1.00 81.31 81 MET A C 1
ATOM 659 O O . MET A 1 81 ? -3.504 0.060 10.099 1.00 81.31 81 MET A O 1
ATOM 663 N N . SER A 1 82 ? -1.513 0.428 9.118 1.00 83.69 82 SER A N 1
ATOM 664 C CA . SER A 1 82 ? -0.719 -0.345 10.078 1.00 83.69 82 SER A CA 1
ATOM 665 C C . SER A 1 82 ? -0.713 0.323 11.452 1.00 83.69 82 SER A C 1
ATOM 667 O O . SER A 1 82 ? -0.931 -0.353 12.451 1.00 83.69 82 SER A O 1
ATOM 669 N N . ASP A 1 83 ? -0.546 1.645 11.493 1.00 83.25 83 ASP A N 1
ATOM 670 C CA . ASP A 1 83 ? -0.585 2.444 12.720 1.00 83.25 83 ASP A CA 1
ATOM 671 C C . ASP A 1 83 ? -1.979 2.378 13.364 1.00 83.25 83 ASP A C 1
ATOM 673 O O . ASP A 1 83 ? -2.100 2.054 14.542 1.00 83.25 83 ASP A O 1
ATOM 677 N N . ALA A 1 84 ? -3.045 2.580 12.580 1.00 81.50 84 ALA A N 1
ATOM 678 C CA . ALA A 1 84 ? -4.421 2.487 13.073 1.00 81.50 84 ALA A CA 1
ATOM 679 C C . ALA A 1 84 ? -4.778 1.071 13.562 1.00 81.50 84 ALA A C 1
ATOM 681 O O . ALA A 1 84 ? -5.519 0.906 14.528 1.00 81.50 84 ALA A O 1
ATOM 682 N N . ALA A 1 85 ? -4.256 0.029 12.911 1.00 83.94 85 ALA A N 1
ATOM 683 C CA . ALA A 1 85 ? -4.420 -1.342 13.381 1.00 83.94 85 ALA A CA 1
ATOM 684 C C . ALA A 1 85 ? -3.665 -1.579 14.699 1.00 83.94 85 ALA A C 1
ATOM 686 O O . ALA A 1 85 ? -4.217 -2.203 15.607 1.00 83.94 85 ALA A O 1
ATOM 687 N N . LEU A 1 86 ? -2.449 -1.041 14.828 1.00 85.06 86 LEU A N 1
ATOM 688 C CA . LEU A 1 86 ? -1.633 -1.143 16.036 1.00 85.06 86 LEU A CA 1
ATOM 689 C C . LEU A 1 86 ? -2.296 -0.449 17.233 1.00 85.06 86 LEU A C 1
ATOM 691 O O . LEU A 1 86 ? -2.331 -1.025 18.319 1.00 85.06 86 LEU A O 1
ATOM 695 N N . GLU A 1 87 ? -2.879 0.736 17.029 1.00 82.31 87 GLU A N 1
ATOM 696 C CA . GLU A 1 87 ? -3.654 1.461 18.050 1.00 82.31 87 GLU A CA 1
ATOM 697 C C . GLU A 1 87 ? -4.844 0.640 18.574 1.00 82.31 87 GLU A C 1
ATOM 699 O O . GLU A 1 87 ? -5.199 0.731 19.747 1.00 82.31 87 GLU A O 1
ATOM 704 N N . MET A 1 88 ? -5.414 -0.223 17.730 1.00 80.88 88 MET A N 1
ATOM 705 C CA . MET A 1 88 ? -6.506 -1.137 18.083 1.00 80.88 88 MET A CA 1
ATOM 706 C C . MET A 1 88 ? -6.028 -2.503 18.598 1.00 80.88 88 MET A C 1
ATOM 708 O O . MET A 1 88 ? -6.831 -3.423 18.753 1.00 80.88 88 MET A O 1
ATOM 712 N N . GLY A 1 89 ? -4.725 -2.666 18.841 1.00 80.44 89 GLY A N 1
ATOM 713 C CA . GLY A 1 89 ? -4.130 -3.902 19.352 1.00 80.44 89 GLY A CA 1
ATOM 714 C C . GLY A 1 89 ? -3.897 -4.990 18.297 1.00 80.44 89 GLY A C 1
ATOM 715 O O . GLY A 1 89 ? -3.537 -6.112 18.652 1.00 80.44 89 GLY A O 1
ATOM 716 N N . CYS A 1 90 ? -4.068 -4.695 17.004 1.00 81.00 90 CYS A N 1
ATOM 717 C CA . CYS A 1 90 ? -3.718 -5.619 15.925 1.00 81.00 90 CYS A CA 1
ATOM 718 C C . CYS A 1 90 ? -2.234 -5.483 15.567 1.00 81.00 90 CYS A C 1
ATOM 720 O O . CYS A 1 90 ? -1.796 -4.465 15.034 1.00 81.00 90 CYS A O 1
ATOM 722 N N . GLN A 1 91 ? -1.454 -6.533 15.827 1.00 78.00 91 GLN A N 1
ATOM 723 C CA . GLN A 1 91 ? -0.032 -6.550 15.489 1.00 78.00 91 GLN A CA 1
ATOM 724 C C . GLN A 1 91 ? 0.189 -6.792 13.994 1.00 78.00 91 GLN A C 1
ATOM 726 O O . GLN A 1 91 ? -0.331 -7.748 13.419 1.00 78.00 91 GLN A O 1
ATOM 731 N N . VAL A 1 92 ? 1.027 -5.954 13.387 1.00 77.81 92 VAL A N 1
ATOM 732 C CA . VAL A 1 92 ? 1.512 -6.126 12.016 1.00 77.81 92 VAL A CA 1
ATOM 733 C C . VAL A 1 92 ? 2.817 -6.916 12.061 1.00 77.81 92 VAL A C 1
ATOM 735 O O . VAL A 1 92 ? 3.852 -6.397 12.476 1.00 77.81 92 VAL A O 1
ATOM 738 N N . LYS A 1 93 ? 2.767 -8.193 11.674 1.00 78.75 93 LYS A N 1
ATOM 739 C CA . LYS A 1 93 ? 3.940 -9.083 11.667 1.00 78.75 93 LYS A CA 1
ATOM 740 C C . LYS A 1 93 ? 4.791 -8.890 10.410 1.00 78.75 93 LYS A C 1
ATOM 742 O O . LYS A 1 93 ? 4.313 -8.410 9.385 1.00 78.75 93 LYS A O 1
ATOM 747 N N . VAL A 1 94 ? 6.060 -9.303 10.482 1.00 73.62 94 VAL A N 1
ATOM 748 C CA . VAL A 1 94 ? 6.982 -9.293 9.329 1.00 73.62 94 VAL A CA 1
ATOM 749 C C . VAL A 1 94 ? 6.536 -10.293 8.261 1.00 73.62 94 VAL A C 1
ATOM 751 O O . VAL A 1 94 ? 6.565 -9.956 7.078 1.00 73.62 94 VAL A O 1
ATOM 754 N N . ASP A 1 95 ? 6.040 -11.457 8.667 1.00 75.62 95 ASP A N 1
ATOM 755 C CA . ASP A 1 95 ? 5.415 -12.438 7.786 1.00 75.62 95 ASP A CA 1
ATOM 756 C C . ASP A 1 95 ? 3.943 -12.541 8.165 1.00 75.62 95 ASP A C 1
ATOM 758 O O . ASP A 1 95 ? 3.594 -13.050 9.229 1.00 75.62 95 ASP A O 1
ATOM 762 N N . MET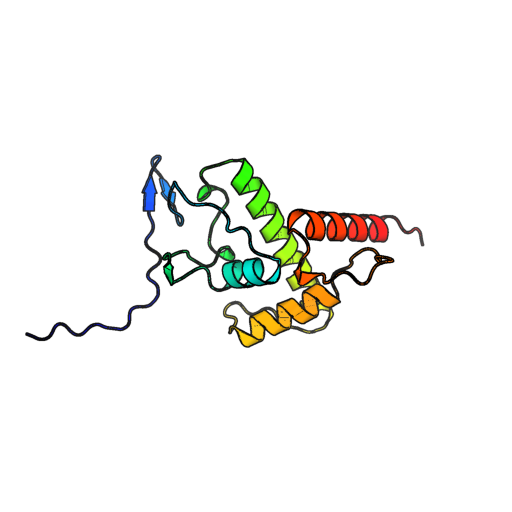 A 1 96 ? 3.087 -11.964 7.323 1.00 79.00 96 MET A N 1
ATOM 763 C CA . MET A 1 96 ? 1.642 -12.042 7.495 1.00 79.00 96 MET A CA 1
ATOM 764 C C . MET A 1 96 ? 1.079 -13.124 6.593 1.00 79.00 96 MET A C 1
ATOM 766 O O . MET A 1 96 ? 1.394 -13.169 5.406 1.00 79.00 96 MET A O 1
ATOM 770 N N . THR A 1 97 ? 0.202 -13.953 7.145 1.00 84.94 97 THR A N 1
ATOM 771 C CA . THR A 1 97 ? -0.706 -14.783 6.350 1.00 84.94 97 THR A CA 1
ATOM 772 C C . THR A 1 97 ? -1.767 -13.913 5.676 1.00 84.94 97 THR A C 1
ATOM 774 O O . THR A 1 97 ? -2.015 -12.776 6.085 1.00 84.94 97 THR A O 1
ATOM 777 N N . GLU A 1 98 ? -2.427 -14.434 4.641 1.00 81.25 98 GLU A N 1
ATOM 778 C CA . GLU A 1 98 ? -3.494 -13.699 3.946 1.00 81.25 98 GLU A CA 1
ATOM 779 C C . GLU A 1 98 ? -4.626 -13.283 4.900 1.00 81.25 98 GLU A C 1
ATOM 781 O O . GLU A 1 98 ? -5.091 -12.145 4.848 1.00 81.25 98 GLU A O 1
ATOM 786 N N . GLN A 1 99 ? -4.982 -14.156 5.847 1.00 82.88 99 GLN A N 1
ATOM 787 C CA . GLN A 1 99 ? -6.005 -13.890 6.863 1.00 82.88 99 GLN A CA 1
ATOM 788 C C . GLN A 1 99 ? -5.586 -12.789 7.847 1.00 82.88 99 GLN A C 1
ATOM 790 O O . GLN A 1 99 ? -6.385 -11.915 8.187 1.00 82.88 99 GLN A O 1
ATOM 795 N N . GLU A 1 100 ? -4.329 -12.795 8.300 1.00 83.88 100 GLU A N 1
ATOM 796 C CA . GLU A 1 100 ? -3.799 -11.733 9.162 1.00 83.88 100 GLU A CA 1
ATOM 797 C C . GLU A 1 100 ? -3.756 -10.398 8.417 1.00 83.88 100 GLU A C 1
ATOM 799 O O . GLU A 1 100 ? -4.180 -9.374 8.957 1.00 83.88 100 GLU A O 1
ATOM 804 N N . ALA A 1 101 ? -3.320 -10.414 7.155 1.00 84.56 101 ALA A N 1
ATOM 805 C CA . ALA A 1 101 ? -3.296 -9.230 6.315 1.00 84.56 101 ALA A CA 1
ATOM 806 C C . ALA A 1 101 ? -4.699 -8.659 6.095 1.00 84.56 101 ALA A C 1
ATOM 808 O O . ALA A 1 101 ? -4.883 -7.446 6.208 1.00 84.56 101 ALA A O 1
ATOM 809 N N . GLU A 1 102 ? -5.694 -9.501 5.830 1.00 85.25 102 GLU A N 1
ATOM 810 C CA . GLU A 1 102 ? -7.086 -9.076 5.711 1.00 85.25 102 GLU A CA 1
ATOM 811 C C . GLU A 1 102 ? -7.614 -8.487 7.024 1.00 85.25 102 GLU A C 1
ATOM 813 O O . GLU A 1 102 ? -8.266 -7.439 7.013 1.00 85.25 102 GLU A O 1
ATOM 818 N N . ASN A 1 103 ? -7.293 -9.102 8.165 1.00 84.62 103 ASN A N 1
ATOM 819 C CA . ASN A 1 103 ? -7.723 -8.596 9.462 1.00 84.62 103 ASN A CA 1
ATOM 820 C C . ASN A 1 103 ? -7.116 -7.218 9.770 1.00 84.62 103 ASN A C 1
ATOM 822 O O . ASN A 1 103 ? -7.854 -6.298 10.124 1.00 84.62 103 ASN A O 1
ATOM 826 N N . VAL A 1 104 ? -5.805 -7.047 9.568 1.00 85.12 104 VAL A N 1
ATOM 827 C CA . VAL A 1 104 ? -5.124 -5.750 9.727 1.00 85.12 104 VAL A CA 1
ATOM 828 C C . VAL A 1 104 ? -5.717 -4.715 8.780 1.00 85.12 104 VAL A C 1
ATOM 830 O O . VAL A 1 104 ? -5.984 -3.593 9.199 1.00 85.12 104 VAL A O 1
ATOM 833 N N . PHE A 1 105 ? -5.985 -5.079 7.524 1.00 84.12 105 PHE A N 1
ATOM 834 C CA . PHE A 1 105 ? -6.626 -4.173 6.576 1.00 84.12 105 PHE A CA 1
ATOM 835 C C . PHE A 1 105 ? -8.009 -3.736 7.054 1.00 84.12 105 PHE A C 1
ATOM 837 O O . PHE A 1 105 ? -8.318 -2.547 7.049 1.00 84.12 105 PHE A O 1
ATOM 844 N N . ARG A 1 106 ? -8.846 -4.682 7.485 1.00 82.50 106 ARG A N 1
ATOM 845 C CA . ARG A 1 106 ? -10.200 -4.402 7.964 1.00 82.50 106 ARG A CA 1
ATOM 846 C C . ARG A 1 106 ? -10.174 -3.473 9.173 1.00 82.50 106 ARG A C 1
ATOM 848 O O . ARG A 1 106 ? -10.872 -2.462 9.162 1.00 82.50 106 ARG A O 1
ATOM 855 N N . VAL A 1 107 ? -9.360 -3.791 10.179 1.00 83.25 107 VAL A N 1
ATOM 856 C CA . VAL A 1 107 ? -9.250 -2.998 11.411 1.00 83.25 107 VAL A CA 1
ATOM 857 C C . VAL A 1 107 ? -8.621 -1.636 11.121 1.00 83.25 107 VAL A C 1
ATOM 859 O O . VAL A 1 107 ? -9.182 -0.612 11.507 1.00 83.25 107 VAL A O 1
ATOM 862 N N . GLY A 1 108 ? -7.516 -1.599 10.379 1.00 82.62 108 GLY A N 1
ATOM 863 C CA . GLY A 1 108 ? -6.811 -0.370 10.024 1.00 82.62 108 GLY A CA 1
ATOM 864 C C . GLY A 1 108 ? -7.642 0.567 9.151 1.00 82.62 108 GLY A C 1
ATOM 865 O O . GLY A 1 108 ? -7.628 1.773 9.363 1.00 82.62 108 GLY A O 1
ATOM 866 N N . LEU A 1 109 ? -8.422 0.041 8.202 1.00 79.31 109 LEU A N 1
ATOM 867 C CA . LEU A 1 109 ? -9.297 0.859 7.359 1.00 79.31 109 LEU A CA 1
ATOM 868 C C . LEU A 1 109 ? -10.514 1.396 8.125 1.00 79.31 109 LEU A C 1
ATOM 870 O O . LEU A 1 109 ? -10.933 2.524 7.872 1.00 79.31 109 LEU A O 1
ATOM 874 N N . GLN A 1 110 ? -11.085 0.605 9.041 1.00 76.88 110 GLN A N 1
ATOM 875 C CA . GLN A 1 110 ? -12.216 1.023 9.882 1.00 76.88 110 GLN A CA 1
ATOM 876 C C . GLN A 1 110 ? -11.826 2.102 10.896 1.00 76.88 110 GLN A C 1
ATOM 878 O O . GLN A 1 110 ? -12.634 2.985 11.175 1.00 76.88 110 GLN A O 1
ATOM 883 N N . ASN A 1 111 ? -10.597 2.039 11.410 1.00 75.00 111 ASN A N 1
ATOM 884 C CA . ASN A 1 111 ? -10.073 2.972 12.409 1.00 75.00 111 ASN A CA 1
ATOM 885 C C . ASN A 1 111 ? -9.193 4.067 11.800 1.00 75.00 111 ASN A C 1
ATOM 887 O O . ASN A 1 111 ? -8.675 4.923 12.512 1.00 75.00 111 ASN A O 1
ATOM 891 N N . LEU A 1 112 ? -9.051 4.083 10.473 1.00 74.38 112 LEU A N 1
ATOM 892 C CA . LEU A 1 112 ? -8.372 5.166 9.789 1.00 74.38 112 LEU A CA 1
ATOM 893 C C . LEU A 1 112 ? -9.139 6.462 10.088 1.00 74.38 112 LEU A C 1
ATOM 895 O O . LEU A 1 112 ? -10.357 6.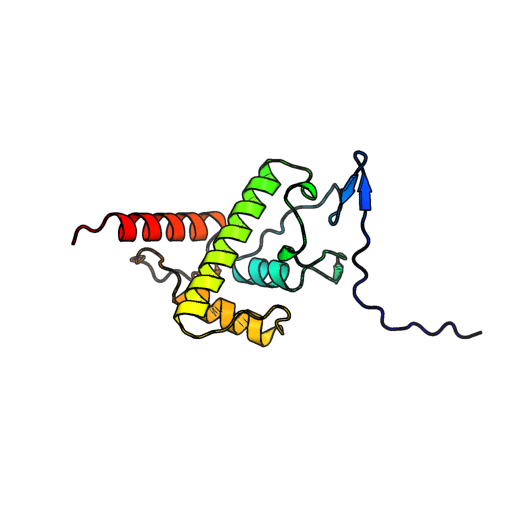497 9.876 1.00 74.38 112 LEU A O 1
ATOM 899 N N . PRO A 1 113 ? -8.470 7.547 10.513 1.00 63.38 113 PRO A N 1
ATOM 900 C CA . PRO A 1 113 ? -9.122 8.833 10.687 1.00 63.38 113 PRO A CA 1
ATOM 901 C C . PRO A 1 113 ? -9.512 9.357 9.300 1.00 63.38 113 PRO A C 1
ATOM 903 O O . PRO A 1 113 ? -8.772 10.075 8.632 1.00 63.38 113 PRO A O 1
ATOM 906 N N . LEU A 1 114 ? -10.675 8.943 8.810 1.00 61.22 114 LEU A N 1
ATOM 907 C CA . LEU A 1 114 ? -11.307 9.487 7.622 1.00 61.22 114 LEU A CA 1
ATOM 908 C C . LEU A 1 114 ? -12.272 10.577 8.096 1.00 61.22 114 LEU A C 1
ATOM 910 O O . LEU A 1 114 ? -13.032 10.351 9.038 1.00 61.22 114 LEU A O 1
ATOM 914 N N . PRO A 1 115 ? -12.281 11.770 7.475 1.00 47.28 115 PRO A N 1
ATOM 915 C CA . PRO A 1 115 ? -13.288 12.774 7.783 1.00 47.28 115 PRO A CA 1
ATOM 916 C C . PRO A 1 115 ? -14.672 12.147 7.601 1.00 47.28 115 PRO A C 1
ATOM 918 O O . PRO A 1 115 ? -14.926 11.566 6.542 1.00 47.28 115 PRO A O 1
ATOM 921 N N . ALA A 1 116 ? -15.541 12.267 8.611 1.00 39.06 116 ALA A N 1
ATOM 922 C CA . ALA A 1 116 ? -16.906 11.753 8.566 1.00 39.06 116 ALA A CA 1
ATOM 923 C C . ALA A 1 116 ? -17.569 12.175 7.247 1.00 39.06 116 ALA A C 1
ATOM 925 O O . ALA A 1 116 ? -17.808 13.358 6.995 1.00 39.06 116 ALA A O 1
ATOM 926 N N . SER A 1 117 ? -17.792 11.208 6.358 1.00 41.06 117 SER A N 1
ATOM 927 C CA . SER A 1 117 ? -18.500 11.455 5.112 1.00 41.06 117 SER A CA 1
ATOM 928 C C . SER A 1 117 ? -19.984 11.302 5.394 1.00 41.06 117 SER A C 1
ATOM 930 O O . SER A 1 117 ? -20.434 10.243 5.815 1.00 41.06 117 SER A O 1
ATOM 932 N N . THR A 1 118 ? -20.762 12.337 5.095 1.00 38.00 118 THR A N 1
ATOM 933 C CA . THR A 1 118 ? -22.234 12.343 5.136 1.00 38.00 118 THR A CA 1
ATOM 934 C C . THR A 1 118 ? -22.888 11.316 4.197 1.00 38.00 118 THR A C 1
ATOM 936 O O . THR A 1 118 ? -24.105 11.170 4.190 1.00 38.00 118 THR A O 1
ATOM 939 N N . ARG A 1 119 ? -22.106 10.573 3.401 1.00 39.12 119 ARG A N 1
ATOM 940 C CA . ARG A 1 119 ? -22.567 9.514 2.499 1.00 39.12 119 ARG A CA 1
ATOM 941 C C . ARG A 1 119 ? -21.938 8.195 2.954 1.00 39.12 119 ARG A C 1
ATOM 943 O O . ARG A 1 119 ? -20.715 8.133 3.037 1.00 39.12 119 ARG A O 1
ATOM 950 N N . LYS A 1 120 ? -22.745 7.144 3.184 1.00 41.00 120 LYS A N 1
ATOM 951 C CA . LYS A 1 120 ? -22.293 5.740 3.331 1.00 41.00 120 LYS A CA 1
ATOM 952 C C . LYS A 1 120 ? -21.435 5.369 2.112 1.00 41.00 120 LYS A C 1
ATOM 954 O O . LYS A 1 120 ? -21.956 4.912 1.100 1.00 41.00 120 LYS A O 1
ATOM 959 N N . ARG A 1 121 ? -20.134 5.653 2.143 1.00 50.34 121 ARG A N 1
ATOM 960 C CA . ARG A 1 121 ? -19.200 5.320 1.066 1.00 50.34 121 ARG A CA 1
ATOM 961 C C . ARG A 1 121 ? -18.531 4.011 1.438 1.00 50.34 121 ARG A C 1
ATOM 963 O O . ARG A 1 121 ? -17.985 3.890 2.529 1.00 50.34 121 ARG A O 1
ATOM 970 N N . ARG A 1 122 ? -18.568 3.043 0.526 1.00 51.44 122 ARG A N 1
ATOM 971 C CA . ARG A 1 122 ? -17.751 1.833 0.613 1.00 51.44 122 ARG A CA 1
ATOM 972 C C . ARG A 1 122 ? -16.295 2.269 0.501 1.00 51.44 122 ARG A C 1
ATOM 974 O O . ARG A 1 122 ? -15.800 2.543 -0.584 1.00 51.44 122 ARG A O 1
ATOM 981 N N . VAL A 1 123 ? -15.636 2.435 1.643 1.00 49.25 123 VAL A N 1
ATOM 982 C CA . VAL A 1 123 ? -14.252 2.930 1.750 1.00 49.25 123 VAL A CA 1
ATOM 983 C C . VAL A 1 123 ? -13.281 2.062 0.927 1.00 49.25 123 VAL A C 1
ATOM 985 O O . VAL A 1 123 ? -12.278 2.562 0.425 1.00 49.25 123 VAL A O 1
ATOM 988 N N . SER A 1 124 ? -13.637 0.796 0.691 1.00 43.25 124 SER A N 1
ATOM 989 C CA . SER A 1 124 ? -12.951 -0.163 -0.183 1.00 43.25 124 SER A CA 1
ATOM 990 C C . SER A 1 124 ? -12.888 0.232 -1.669 1.00 43.25 124 SER A C 1
ATOM 992 O O . SER A 1 124 ? -11.982 -0.221 -2.368 1.00 43.25 124 SER A O 1
ATOM 994 N N . GLU A 1 125 ? -13.801 1.085 -2.148 1.00 45.38 125 GLU A N 1
ATOM 995 C CA . GLU A 1 125 ? -13.891 1.550 -3.545 1.00 45.38 125 GLU A CA 1
ATOM 996 C C . GLU A 1 125 ? -13.215 2.919 -3.764 1.00 45.38 125 GLU A C 1
ATOM 998 O O . GLU A 1 125 ? -13.162 3.428 -4.886 1.00 45.38 125 GLU A O 1
ATOM 1003 N N . LEU A 1 126 ? -12.692 3.553 -2.706 1.00 54.25 126 LEU A N 1
ATOM 1004 C CA . LEU A 1 126 ? -12.006 4.836 -2.834 1.00 54.25 126 LEU A CA 1
ATOM 1005 C C . LEU A 1 126 ? -10.666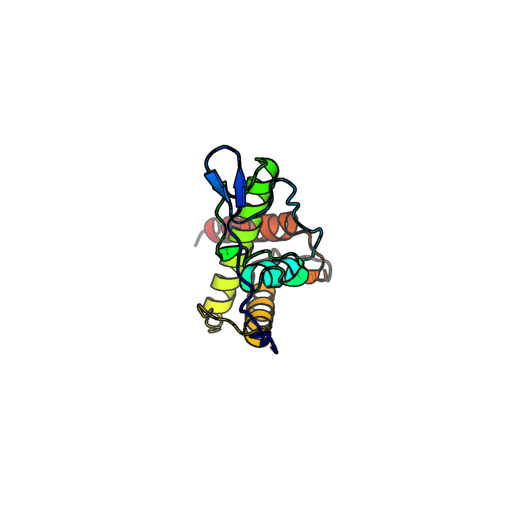 4.658 -3.551 1.00 54.25 126 LEU A C 1
ATOM 1007 O O . LEU A 1 126 ? -9.854 3.801 -3.196 1.00 54.25 126 LEU A O 1
ATOM 1011 N N . SER A 1 127 ? -10.406 5.524 -4.536 1.00 57.44 127 SER A N 1
ATOM 1012 C CA . SER A 1 127 ? -9.083 5.591 -5.154 1.00 57.44 127 SER A CA 1
ATOM 1013 C C . SER A 1 127 ? -8.034 5.868 -4.073 1.00 57.44 127 SER A C 1
ATOM 1015 O O . SER A 1 127 ? -8.241 6.708 -3.194 1.00 57.44 127 SER A O 1
ATOM 1017 N N . LEU A 1 128 ? -6.892 5.190 -4.154 1.00 59.97 128 LEU A N 1
ATOM 1018 C CA . LEU A 1 128 ? -5.808 5.275 -3.167 1.00 59.97 128 LEU A CA 1
ATOM 1019 C C . LEU A 1 128 ? -5.342 6.718 -2.914 1.00 59.97 128 LEU A C 1
ATOM 1021 O O . LEU A 1 128 ? -5.036 7.096 -1.783 1.00 59.97 128 LEU A O 1
ATOM 1025 N N . GLY A 1 129 ? -5.374 7.565 -3.950 1.00 54.56 129 GLY A N 1
ATOM 1026 C CA . GLY A 1 129 ? -5.093 8.997 -3.823 1.00 54.56 129 GLY A CA 1
ATOM 1027 C C . GLY A 1 129 ? -6.148 9.758 -3.010 1.00 54.56 129 GLY A C 1
ATOM 1028 O O . GLY A 1 129 ? -5.812 10.686 -2.274 1.00 54.56 129 GLY A O 1
ATOM 1029 N N . THR A 1 130 ? -7.418 9.361 -3.096 1.00 58.59 130 THR A N 1
ATOM 1030 C CA . THR A 1 130 ? -8.511 9.942 -2.307 1.00 58.59 130 THR A CA 1
ATOM 1031 C C . THR A 1 130 ? -8.433 9.511 -0.846 1.00 58.59 130 THR A C 1
ATOM 1033 O O . THR A 1 130 ? -8.527 10.373 0.025 1.00 58.59 130 THR A O 1
ATOM 1036 N N . THR A 1 131 ? -8.198 8.225 -0.564 1.00 57.78 131 THR A N 1
ATOM 1037 C CA . THR A 1 131 ? -8.068 7.710 0.812 1.00 57.78 131 THR A CA 1
ATOM 1038 C C . THR A 1 131 ? -6.911 8.385 1.545 1.00 57.78 131 THR A C 1
ATOM 1040 O O . THR A 1 131 ? -7.080 8.870 2.661 1.00 57.78 131 THR A O 1
ATOM 1043 N N . LEU A 1 132 ? -5.765 8.549 0.877 1.00 59.97 132 LEU A N 1
ATOM 1044 C CA . LEU A 1 132 ? -4.621 9.258 1.447 1.00 59.97 132 LEU A CA 1
ATOM 1045 C C . LEU A 1 132 ? -4.884 10.756 1.655 1.00 59.97 132 LEU A C 1
ATOM 1047 O O . LEU A 1 132 ? -4.479 11.321 2.671 1.00 59.97 132 LEU A O 1
ATOM 1051 N N . ARG A 1 133 ? -5.553 11.426 0.705 1.00 65.25 133 ARG A N 1
ATOM 1052 C CA . ARG A 1 133 ? -5.930 12.839 0.867 1.00 65.25 133 ARG A CA 1
ATOM 1053 C C . ARG A 1 133 ? -6.817 13.023 2.098 1.00 65.25 133 ARG A C 1
ATOM 1055 O O . ARG A 1 133 ? -6.612 13.980 2.841 1.00 65.25 133 ARG A O 1
ATOM 1062 N N . LEU A 1 134 ? -7.757 12.106 2.319 1.00 63.09 134 LEU A N 1
ATOM 1063 C CA . LEU A 1 134 ? -8.654 12.111 3.472 1.00 63.09 134 LEU A CA 1
ATOM 1064 C C . LEU A 1 134 ? -7.897 11.852 4.782 1.00 63.09 134 LEU A C 1
ATOM 1066 O O . LEU A 1 134 ? -8.046 12.645 5.709 1.00 63.09 134 LEU A O 1
ATOM 1070 N N . ALA A 1 135 ? -7.018 10.847 4.822 1.00 59.66 135 ALA A N 1
ATOM 1071 C CA . ALA A 1 135 ? -6.181 10.550 5.988 1.00 59.66 135 ALA A CA 1
ATOM 1072 C C . ALA A 1 135 ? -5.277 11.737 6.370 1.00 59.66 135 ALA A C 1
ATOM 1074 O O . ALA A 1 135 ? -5.245 12.172 7.521 1.00 59.66 135 ALA A O 1
ATOM 1075 N N . ARG A 1 136 ? -4.610 12.360 5.386 1.00 62.88 136 ARG A N 1
ATOM 1076 C CA . ARG A 1 136 ? -3.794 13.571 5.605 1.00 62.88 136 ARG A CA 1
ATOM 1077 C C . ARG A 1 136 ? -4.630 14.754 6.093 1.00 62.88 136 ARG A C 1
ATOM 1079 O O . ARG A 1 136 ? -4.166 15.536 6.922 1.00 62.88 136 ARG A O 1
ATOM 1086 N N . GLN A 1 137 ? -5.847 14.915 5.575 1.00 60.19 137 GLN A N 1
ATOM 1087 C CA . GLN A 1 137 ? -6.739 16.004 5.971 1.00 60.19 137 GLN A CA 1
ATOM 1088 C C . GLN A 1 137 ? -7.259 15.825 7.402 1.00 60.19 137 GLN A C 1
ATOM 1090 O O . GLN A 1 137 ? -7.396 16.820 8.114 1.00 60.19 137 GLN A O 1
ATOM 1095 N N . ALA A 1 138 ? -7.498 14.588 7.836 1.00 58.16 138 ALA A N 1
ATOM 1096 C CA . ALA A 1 138 ? -7.888 14.279 9.204 1.00 58.16 138 ALA A CA 1
ATOM 1097 C C . ALA A 1 138 ? -6.718 14.426 10.188 1.00 58.16 138 ALA A C 1
ATOM 1099 O O . ALA A 1 138 ? -6.858 15.146 11.171 1.00 58.16 138 ALA A O 1
ATOM 1100 N N . ALA A 1 139 ? -5.532 13.894 9.871 1.00 57.59 139 ALA A N 1
ATOM 1101 C CA . ALA A 1 139 ? -4.332 14.070 10.697 1.00 57.59 139 ALA A CA 1
ATOM 1102 C C . ALA A 1 139 ? -3.960 15.557 10.876 1.00 57.59 139 ALA A C 1
ATOM 1104 O O . ALA A 1 139 ? -3.595 16.002 11.965 1.00 57.59 139 ALA A O 1
ATOM 1105 N N . LYS A 1 140 ? -4.119 16.371 9.821 1.00 56.38 140 LYS A N 1
ATOM 1106 C CA . LYS A 1 140 ? -3.907 17.827 9.886 1.00 56.38 140 LYS A CA 1
ATOM 1107 C C . LYS A 1 140 ? -4.987 18.555 10.696 1.00 56.38 140 LYS A C 1
ATOM 1109 O O . LYS A 1 140 ? -4.695 19.617 11.241 1.00 56.38 140 LYS A O 1
ATOM 1114 N N . ARG A 1 141 ? -6.212 18.020 10.764 1.00 53.47 141 ARG A N 1
ATOM 1115 C CA . ARG A 1 141 ? -7.297 18.552 11.605 1.00 53.47 141 ARG A CA 1
ATOM 1116 C C . ARG A 1 141 ? -7.069 18.227 13.080 1.00 53.47 141 ARG A C 1
ATOM 1118 O O . ARG A 1 141 ? -7.171 19.145 13.883 1.00 53.47 141 ARG A O 1
ATOM 1125 N N . SER A 1 142 ? -6.654 17.006 13.418 1.00 51.38 142 SER A N 1
ATOM 1126 C CA . SER A 1 142 ? -6.319 16.631 14.801 1.00 51.38 142 SER A CA 1
ATOM 1127 C C . SER A 1 142 ? -5.132 17.429 15.352 1.00 51.38 142 SER A C 1
ATOM 1129 O O . SER A 1 142 ? -5.167 17.861 16.494 1.00 51.38 142 SER A O 1
ATOM 1131 N N . ARG A 1 143 ? -4.125 17.745 14.522 1.00 50.59 143 ARG A N 1
ATOM 1132 C CA . ARG A 1 143 ? -2.996 18.628 14.899 1.00 50.59 143 ARG A CA 1
ATOM 1133 C C . ARG A 1 143 ? -3.343 20.116 15.036 1.00 50.59 143 ARG A C 1
ATOM 1135 O O . ARG A 1 143 ? -2.481 20.898 15.423 1.00 50.59 143 ARG A O 1
ATOM 1142 N N . ARG A 1 144 ? -4.545 20.526 14.625 1.00 44.41 144 ARG A N 1
ATOM 1143 C CA . ARG A 1 144 ? -5.009 21.923 14.637 1.00 44.41 144 ARG A CA 1
ATOM 1144 C C . ARG A 1 144 ? -6.162 22.166 15.607 1.00 44.41 144 ARG A C 1
ATOM 1146 O O . ARG A 1 144 ? -6.605 23.307 15.680 1.00 44.41 144 ARG A O 1
ATOM 1153 N N . ALA A 1 145 ? -6.651 21.144 16.308 1.00 35.72 145 ALA A N 1
ATOM 1154 C CA . ALA A 1 145 ? -7.588 21.342 17.404 1.00 35.72 145 ALA A CA 1
ATOM 1155 C C . ALA A 1 145 ? -6.817 21.980 18.577 1.00 35.72 145 ALA A C 1
ATOM 1157 O O . ALA A 1 145 ? -5.868 21.358 19.060 1.00 35.72 145 ALA A O 1
ATOM 1158 N N . PRO A 1 146 ? -7.136 23.220 18.986 1.00 41.38 146 PRO A N 1
ATOM 1159 C CA . PRO A 1 146 ? -6.613 23.754 20.232 1.00 41.38 146 PRO A CA 1
ATOM 1160 C C . PRO A 1 146 ? -7.275 23.006 21.401 1.00 41.38 146 PRO A C 1
ATOM 1162 O O . PRO A 1 146 ? -8.464 22.689 21.325 1.00 41.38 146 PRO A O 1
ATOM 1165 N N . MET A 1 147 ? -6.474 22.695 22.427 1.00 37.06 147 MET A N 1
ATOM 1166 C CA . MET A 1 147 ? -6.957 22.462 23.796 1.00 37.06 147 MET A CA 1
ATOM 1167 C C . MET A 1 147 ? -7.778 23.662 24.267 1.00 37.06 147 MET A C 1
ATOM 1169 O O . MET A 1 147 ? -7.380 24.798 23.914 1.00 37.06 147 MET A O 1
#

Secondary structure (DSSP, 8-state):
--------------EEETTEEESS-TT-------HHHHHHHHHH-BGGGTB--GGG--GGG-SSHHHHHHHHHHHHHHHHHHHHHHHTT----SS--HHHHHHHHHHHHHSS-----SS---GGGS-HHHHHHHHHHHHHHHTT---

Sequence (147 aa):
MVESQVPGEPTTTALYYDGKFHMLPQNFEFPKVGAFGAWQLWWFGNGARGYPPLRRIGTHDLPR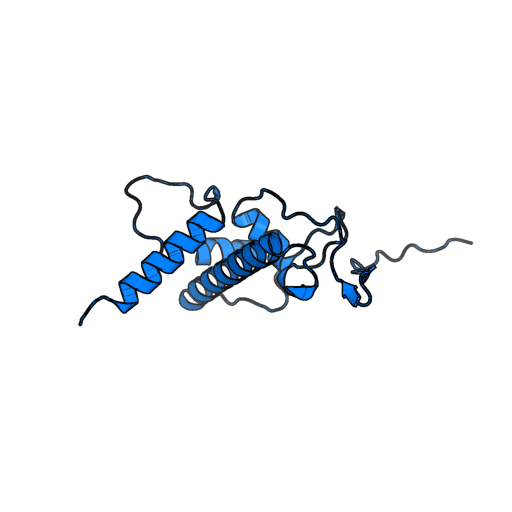QSMRKTFSNWANLMQCMSDAALEMGCQVKVDMTEQEAENVFRVGLQNLPLPASTRKRRVSELSLGTTLRLARQAAKRSRRAPM

pLDDT: mean 70.17, std 15.32, range [35.72, 87.81]